Protein AF-A0A932L7X3-F1 (afdb_monomer_lite)

Secondary structure (DSSP, 8-state):
---PPPHHHHHHHHHHTTSSPEEEE-TTT--EEEE--HHHHHHHGGGT------GGGGHHHHHHHHHHTTTTSGGGGGGT----

pLDDT: mean 84.78, std 9.35, range [53.34, 95.81]

Sequence (84 aa):
METKLTEEQRQALHAANDTGPVSLVDPETNTAYVLLRADIYDRVKPLFDDEPFDIRETYAAQEQVARAAGWDDPEMDVYNDYDA

Radius of gyration: 25.17 Å; chains: 1; bounding box: 66×30×50 Å

Structure (mmCIF, N/CA/C/O backbone):
data_AF-A0A932L7X3-F1
#
_entry.id   AF-A0A932L7X3-F1
#
loop_
_atom_site.group_PDB
_atom_site.id
_atom_site.type_symbol
_atom_site.label_atom_id
_atom_site.label_alt_id
_atom_site.label_comp_id
_atom_site.label_asym_id
_atom_site.label_entity_id
_atom_site.label_seq_id
_atom_site.pdbx_PDB_ins_code
_atom_site.Cartn_x
_atom_site.Cartn_y
_atom_site.Cartn_z
_atom_site.occupancy
_atom_site.B_iso_or_equiv
_atom_site.auth_seq_id
_atom_site.auth_comp_id
_atom_site.auth_asym_id
_atom_site.auth_atom_id
_atom_site.pdbx_PDB_model_num
ATOM 1 N N . MET A 1 1 ? -16.468 -8.914 -1.444 1.00 53.34 1 MET A N 1
ATOM 2 C CA . MET A 1 1 ? -17.544 -8.424 -0.554 1.00 53.34 1 MET A CA 1
ATOM 3 C C . MET A 1 1 ? -17.230 -6.979 -0.236 1.00 53.34 1 MET A C 1
ATOM 5 O O . MET A 1 1 ? -16.096 -6.713 0.130 1.00 53.34 1 MET A O 1
ATOM 9 N N . GLU A 1 2 ? -18.186 -6.072 -0.415 1.00 72.94 2 GLU A N 1
ATOM 10 C CA . GLU A 1 2 ? -18.027 -4.659 -0.056 1.00 72.94 2 GLU A CA 1
ATOM 11 C C . GLU A 1 2 ? -18.825 -4.376 1.216 1.00 72.94 2 GLU A C 1
ATOM 13 O O . GLU A 1 2 ? -20.027 -4.644 1.275 1.00 72.94 2 GLU A O 1
ATOM 18 N N . THR A 1 3 ? -18.151 -3.843 2.232 1.00 86.56 3 THR A N 1
ATOM 19 C CA . THR A 1 3 ? -18.768 -3.436 3.497 1.00 86.56 3 THR A CA 1
ATOM 20 C C . THR A 1 3 ? -18.822 -1.916 3.537 1.00 86.56 3 THR A C 1
ATOM 22 O O . THR A 1 3 ? -17.839 -1.245 3.231 1.00 86.56 3 THR A O 1
ATOM 25 N N . LYS A 1 4 ? -19.979 -1.357 3.898 1.00 90.12 4 LYS A N 1
ATOM 26 C CA . LYS A 1 4 ? -20.132 0.095 4.043 1.00 90.12 4 LYS A CA 1
ATOM 27 C C . LYS A 1 4 ? -19.502 0.564 5.352 1.00 90.12 4 LYS A C 1
ATOM 29 O O . LYS A 1 4 ? -19.605 -0.129 6.361 1.00 90.12 4 LYS A O 1
ATOM 34 N N . LEU A 1 5 ? -18.903 1.755 5.329 1.00 88.12 5 LEU A N 1
ATOM 35 C CA . LEU A 1 5 ? -18.387 2.407 6.532 1.00 88.12 5 LEU A CA 1
ATOM 36 C C . LEU A 1 5 ? -19.509 2.636 7.546 1.00 88.12 5 LEU A C 1
ATOM 38 O O . LEU A 1 5 ? -20.628 3.004 7.173 1.00 88.12 5 LEU A O 1
ATOM 42 N N . THR A 1 6 ? -19.187 2.463 8.825 1.00 92.56 6 THR A N 1
ATOM 43 C CA . THR A 1 6 ? -20.063 2.911 9.909 1.00 92.56 6 THR A CA 1
ATOM 44 C C . THR A 1 6 ? -20.047 4.436 10.004 1.00 92.56 6 THR A C 1
ATOM 46 O O . THR A 1 6 ? -19.156 5.109 9.479 1.00 92.56 6 THR A O 1
ATOM 49 N N . GLU A 1 7 ? -21.034 5.005 10.693 1.00 90.75 7 GLU A N 1
ATOM 50 C CA . GLU A 1 7 ? -21.102 6.455 10.892 1.00 90.75 7 GLU A CA 1
ATOM 51 C C . GLU A 1 7 ? -19.888 6.989 11.668 1.00 90.75 7 GLU A C 1
ATOM 53 O O . GLU A 1 7 ? -19.327 8.016 11.294 1.00 90.75 7 GLU A O 1
ATOM 58 N N . GLU A 1 8 ? -19.419 6.262 12.683 1.00 89.62 8 GLU A N 1
ATOM 59 C CA . GLU A 1 8 ? -18.220 6.620 13.452 1.00 89.62 8 GLU A CA 1
ATOM 60 C C . GLU A 1 8 ? -16.961 6.640 12.574 1.00 89.62 8 GLU A C 1
ATOM 62 O O . GLU A 1 8 ? -16.179 7.588 12.626 1.00 89.62 8 GLU A O 1
ATOM 67 N N . GLN A 1 9 ? -16.791 5.641 11.700 1.00 88.25 9 GLN A N 1
ATOM 68 C CA . GLN A 1 9 ? -15.670 5.588 10.757 1.00 88.25 9 GLN A CA 1
ATOM 69 C C . GLN A 1 9 ? -15.737 6.731 9.738 1.00 88.25 9 GLN A C 1
ATOM 71 O O . GLN A 1 9 ? -14.720 7.352 9.424 1.00 88.25 9 GLN A O 1
ATOM 76 N N . ARG A 1 10 ? -16.941 7.045 9.244 1.00 88.88 10 ARG A N 1
ATOM 77 C CA . ARG A 1 10 ? -17.169 8.174 8.337 1.00 88.88 10 ARG A CA 1
ATOM 78 C C . ARG A 1 10 ? -16.807 9.501 9.007 1.00 88.88 10 ARG A C 1
ATOM 80 O O . ARG A 1 10 ? -16.127 10.324 8.398 1.00 88.88 10 ARG A O 1
ATOM 87 N N . GLN A 1 11 ? -17.223 9.708 10.256 1.00 88.38 11 GLN A N 1
ATOM 88 C CA . GLN A 1 11 ? -16.883 10.903 11.030 1.00 88.38 11 GLN A CA 1
ATOM 89 C C . GLN A 1 11 ? -15.382 11.005 11.301 1.00 88.38 11 GLN A C 1
ATOM 91 O O . GLN A 1 11 ? -14.820 12.081 11.116 1.00 88.38 11 GLN A O 1
ATOM 96 N N . ALA A 1 12 ? -14.722 9.904 11.669 1.00 86.75 12 ALA A N 1
ATOM 97 C CA . ALA A 1 12 ? -13.276 9.871 11.878 1.00 86.75 12 ALA A CA 1
ATOM 98 C C . ALA A 1 12 ? -12.503 10.253 10.604 1.00 86.75 12 ALA A C 1
ATOM 100 O O . ALA A 1 12 ? -11.568 11.048 10.670 1.00 86.75 12 ALA A O 1
ATOM 101 N N . LEU A 1 13 ? -12.935 9.766 9.435 1.00 85.69 13 LEU A N 1
ATOM 102 C CA . LEU A 1 13 ? -12.352 10.151 8.145 1.00 85.69 13 LEU A CA 1
ATOM 103 C C . LEU A 1 13 ? -12.546 11.634 7.821 1.00 85.69 13 LEU A C 1
ATOM 105 O O . LEU A 1 13 ? -11.616 12.285 7.354 1.00 85.69 13 LEU A O 1
ATOM 109 N N . HIS A 1 14 ? -13.736 12.180 8.079 1.00 84.50 14 HIS A N 1
ATOM 110 C CA . HIS A 1 14 ? -13.986 13.609 7.890 1.00 84.50 14 HIS A CA 1
ATOM 111 C C . HIS A 1 14 ? -13.180 14.465 8.870 1.00 84.50 14 HIS A C 1
ATOM 113 O O . HIS A 1 14 ? -12.640 15.490 8.477 1.00 84.50 14 HIS A O 1
ATOM 119 N N . ALA A 1 15 ? -13.062 14.052 10.133 1.00 84.00 15 ALA A N 1
ATOM 120 C CA . ALA A 1 15 ? -12.256 14.757 11.125 1.00 84.00 15 ALA A CA 1
ATOM 121 C C . ALA A 1 15 ? -10.765 14.736 10.761 1.00 84.00 15 ALA A C 1
ATOM 123 O O . ALA A 1 15 ? -10.071 15.731 10.965 1.00 84.00 15 ALA A O 1
ATOM 124 N N . ALA A 1 16 ? -10.292 13.631 10.178 1.00 79.12 16 ALA A N 1
ATOM 125 C CA . ALA A 1 16 ? -8.922 13.502 9.712 1.00 79.12 16 ALA A CA 1
ATOM 126 C C . ALA A 1 16 ? -8.593 14.426 8.528 1.00 79.12 16 ALA A C 1
ATOM 128 O O . ALA A 1 16 ? -7.416 14.701 8.353 1.00 79.12 16 ALA A O 1
ATOM 129 N N . ASN A 1 17 ? -9.566 14.937 7.753 1.00 66.75 17 ASN A N 1
ATOM 130 C CA . ASN A 1 17 ? -9.413 16.047 6.785 1.00 66.75 17 ASN A CA 1
ATOM 131 C C . ASN A 1 17 ? -8.046 16.094 6.051 1.00 66.75 17 ASN A C 1
ATOM 133 O O . ASN A 1 17 ? -7.322 17.085 6.124 1.00 66.75 17 ASN A O 1
ATOM 137 N N . ASP A 1 18 ? -7.657 14.995 5.394 1.00 65.31 18 ASP A N 1
ATOM 138 C CA . ASP A 1 18 ? -6.371 14.824 4.682 1.00 65.31 18 ASP A CA 1
ATOM 139 C C . ASP A 1 18 ? -5.081 14.997 5.526 1.00 65.31 18 ASP A C 1
ATOM 141 O O . ASP A 1 18 ? -3.976 14.946 4.990 1.00 65.31 18 ASP A O 1
ATOM 145 N N . THR A 1 19 ? -5.176 15.143 6.850 1.00 66.50 19 THR A N 1
ATOM 146 C CA . THR A 1 19 ? -4.016 15.246 7.756 1.00 66.50 19 THR A CA 1
ATOM 147 C C . THR A 1 19 ? -3.351 13.908 8.066 1.00 66.50 19 THR A C 1
ATOM 149 O O . THR A 1 19 ? -2.207 13.896 8.522 1.00 66.50 19 THR A O 1
ATOM 152 N N . GLY A 1 20 ? -4.007 12.778 7.789 1.00 68.62 20 GLY A N 1
ATOM 153 C CA . GLY A 1 20 ? -3.371 11.473 7.937 1.00 68.62 20 GLY A CA 1
ATOM 154 C C . GLY A 1 20 ? -4.309 10.270 7.828 1.00 68.62 20 GLY A C 1
ATOM 155 O O . GLY A 1 20 ? -5.523 10.427 7.679 1.00 68.62 20 GLY A O 1
ATOM 156 N N . PRO A 1 21 ? -3.738 9.054 7.882 1.00 79.81 21 PRO A N 1
ATOM 157 C CA . PRO A 1 21 ? -4.502 7.813 7.900 1.00 79.81 21 PRO A CA 1
ATOM 158 C C . PRO A 1 21 ? -5.342 7.671 9.179 1.00 79.81 21 PRO A C 1
ATOM 160 O O . PRO A 1 21 ? -4.913 8.067 10.262 1.00 79.81 21 PRO A O 1
ATOM 163 N N . VAL A 1 22 ? -6.520 7.051 9.066 1.00 88.94 22 VAL A N 1
ATOM 164 C CA . VAL A 1 22 ? -7.355 6.692 10.225 1.00 88.94 22 VAL A CA 1
ATOM 165 C C . VAL A 1 22 ? -6.996 5.281 10.676 1.00 88.94 22 VAL A C 1
ATOM 167 O O . VAL A 1 22 ? -7.098 4.343 9.888 1.00 88.94 22 VAL A O 1
ATOM 170 N N . SER A 1 23 ? -6.614 5.118 11.941 1.00 89.38 23 SER A N 1
ATOM 171 C CA . SER A 1 23 ? -6.360 3.800 12.529 1.00 89.38 23 SER A CA 1
ATOM 172 C C . SER A 1 23 ? -7.611 3.256 13.214 1.00 89.38 23 SER A C 1
ATOM 174 O O . SER A 1 23 ? -8.251 3.949 14.002 1.00 89.38 23 SER A O 1
ATOM 176 N N . LEU A 1 24 ? -7.941 2.002 12.932 1.00 90.88 24 LEU A N 1
ATOM 177 C CA . LEU A 1 24 ? -8.974 1.225 13.603 1.00 90.88 24 LEU A CA 1
ATOM 178 C C . LEU A 1 24 ? -8.295 0.180 14.481 1.00 90.88 24 LEU A C 1
ATOM 180 O O . LEU A 1 24 ? -7.345 -0.456 14.042 1.00 90.88 24 LEU A O 1
ATOM 184 N N . VAL A 1 25 ? -8.776 -0.020 15.702 1.00 9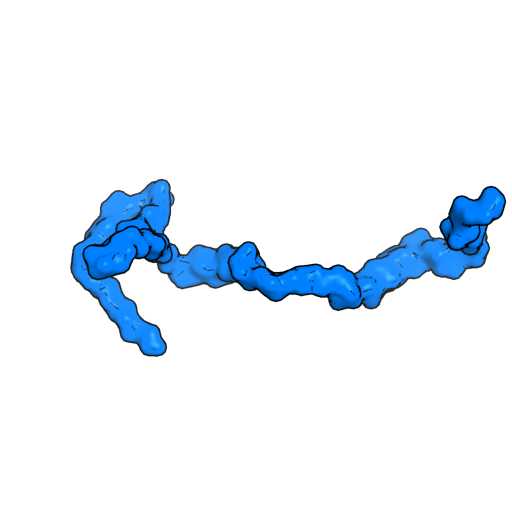3.19 25 VAL A N 1
ATOM 185 C CA . VAL A 1 25 ? -8.271 -1.079 16.583 1.00 93.19 25 VAL A CA 1
ATOM 186 C C . VAL A 1 25 ? -9.365 -2.118 16.732 1.00 93.19 25 VAL A C 1
ATOM 188 O O . VAL A 1 25 ? -10.486 -1.777 17.106 1.00 93.19 25 VAL A O 1
ATOM 191 N N . ASP A 1 26 ? -9.045 -3.370 16.424 1.00 92.38 26 ASP A N 1
ATOM 192 C CA . ASP A 1 26 ? -9.912 -4.492 16.763 1.00 92.38 26 ASP A CA 1
ATOM 193 C C . ASP A 1 26 ? -9.855 -4.710 18.285 1.00 92.38 26 ASP A C 1
ATOM 195 O O . ASP A 1 26 ? -8.784 -5.030 18.805 1.00 92.38 26 ASP A O 1
ATOM 199 N N . PRO A 1 27 ? -10.963 -4.526 19.023 1.00 91.19 27 PRO A N 1
ATOM 200 C CA . PRO A 1 27 ? -10.962 -4.650 20.476 1.00 91.19 27 PRO A CA 1
ATOM 201 C C . PRO A 1 27 ? -10.727 -6.084 20.969 1.00 91.19 27 PRO A C 1
ATOM 203 O O . PRO A 1 27 ? -10.317 -6.252 22.116 1.00 91.19 27 PRO A O 1
ATOM 206 N N . GLU A 1 28 ? -10.974 -7.112 20.149 1.00 95.56 28 GLU A N 1
ATOM 207 C CA . GLU A 1 28 ? -10.772 -8.508 20.555 1.00 95.56 28 GLU A CA 1
ATOM 208 C C . GLU A 1 28 ? -9.302 -8.921 20.450 1.00 95.56 28 GLU A C 1
ATOM 210 O O . GLU A 1 28 ? -8.768 -9.574 21.348 1.00 95.56 28 GLU A O 1
ATOM 215 N N . THR A 1 29 ? -8.631 -8.521 19.368 1.00 95.81 29 THR A N 1
ATOM 216 C CA . THR A 1 29 ? -7.231 -8.896 19.105 1.00 95.81 29 THR A CA 1
ATOM 217 C C . THR A 1 29 ? -6.224 -7.805 19.462 1.00 95.81 29 THR A C 1
ATOM 219 O O . THR A 1 29 ? -5.020 -8.057 19.464 1.00 95.81 29 THR A O 1
ATOM 222 N N . ASN A 1 30 ? -6.698 -6.592 19.761 1.00 93.19 30 ASN A N 1
ATOM 223 C CA . ASN A 1 30 ? -5.898 -5.375 19.912 1.00 93.19 30 ASN A CA 1
ATOM 224 C C . ASN A 1 30 ? -5.018 -5.065 18.681 1.00 93.19 30 ASN A C 1
ATOM 226 O O . ASN A 1 30 ? -4.002 -4.373 18.781 1.00 93.19 30 ASN A O 1
ATOM 230 N N . THR A 1 31 ? -5.396 -5.589 17.511 1.00 94.69 31 THR A N 1
ATOM 231 C CA . THR A 1 31 ? -4.682 -5.367 16.252 1.00 94.69 31 THR A CA 1
ATOM 232 C C . THR A 1 31 ? -5.095 -4.027 15.661 1.00 94.69 31 THR A C 1
ATOM 234 O O . THR A 1 31 ? -6.285 -3.735 15.526 1.00 94.69 31 THR A O 1
ATOM 237 N N . ALA A 1 32 ? -4.111 -3.214 15.283 1.00 93.38 32 ALA A N 1
ATOM 238 C CA . ALA A 1 32 ? -4.346 -1.951 14.601 1.00 93.38 32 ALA A CA 1
ATOM 239 C C . ALA A 1 32 ? -4.394 -2.152 13.078 1.00 93.38 32 ALA A C 1
ATOM 241 O O . ALA A 1 32 ? -3.469 -2.697 12.478 1.00 93.38 32 ALA A O 1
ATOM 242 N N . TYR A 1 33 ? -5.454 -1.653 12.457 1.00 91.62 33 TYR A N 1
ATOM 243 C CA . TYR A 1 33 ? -5.663 -1.578 11.018 1.00 91.62 33 TYR A CA 1
ATOM 244 C C . TYR A 1 33 ? -5.634 -0.122 10.574 1.00 91.62 33 TYR A C 1
ATOM 246 O O . TYR A 1 33 ? -6.080 0.763 11.299 1.00 91.62 33 TYR A O 1
ATOM 254 N N . VAL A 1 34 ? -5.151 0.135 9.362 1.00 90.06 34 VAL A N 1
ATOM 255 C CA . VAL A 1 34 ? -5.119 1.483 8.789 1.00 90.06 34 VAL A CA 1
ATOM 256 C C . VAL A 1 34 ? -6.126 1.579 7.652 1.00 90.06 34 VAL A C 1
ATOM 258 O O . VAL A 1 34 ? -6.085 0.790 6.710 1.00 90.06 34 VAL A O 1
ATOM 261 N N . LEU A 1 35 ? -7.025 2.558 7.732 1.00 88.88 35 LEU A N 1
ATOM 262 C CA . LEU A 1 35 ? -8.000 2.841 6.693 1.00 88.88 35 LEU A CA 1
ATOM 263 C C . LEU A 1 35 ? -7.421 3.848 5.693 1.00 88.88 35 LEU A C 1
ATOM 265 O O . LEU A 1 35 ? -7.069 4.975 6.052 1.00 88.88 35 LEU A O 1
ATOM 269 N N . LEU A 1 36 ? -7.354 3.440 4.429 1.00 85.75 36 LEU A N 1
ATOM 270 C CA . LEU A 1 36 ? -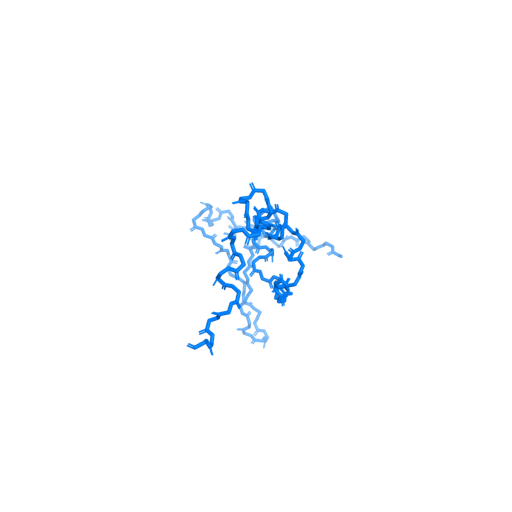6.896 4.261 3.312 1.00 85.75 36 LEU A CA 1
ATOM 271 C C . LEU A 1 36 ? -8.001 4.369 2.265 1.00 85.75 36 LEU A C 1
ATOM 273 O O . LEU A 1 36 ? -8.822 3.464 2.109 1.00 85.75 36 LEU A O 1
ATOM 277 N N . ARG A 1 37 ? -8.003 5.471 1.511 1.00 86.31 37 ARG A N 1
ATOM 278 C CA . ARG A 1 37 ? -8.807 5.543 0.289 1.00 86.31 37 ARG A CA 1
ATOM 279 C C . ARG A 1 37 ? -8.291 4.517 -0.720 1.00 86.31 37 ARG A C 1
ATOM 281 O O . ARG A 1 37 ? -7.085 4.280 -0.791 1.00 86.31 37 ARG A O 1
ATOM 2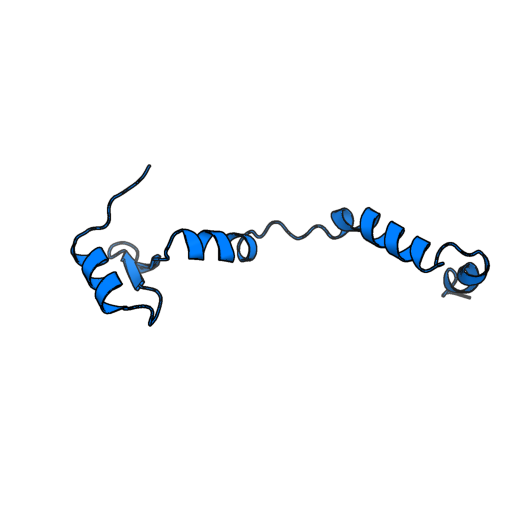88 N N . ALA A 1 38 ? -9.198 3.946 -1.509 1.00 88.44 38 ALA A N 1
ATOM 289 C CA . ALA A 1 38 ? -8.860 2.910 -2.484 1.00 88.44 38 ALA A CA 1
ATOM 290 C C . ALA A 1 38 ? -7.808 3.384 -3.504 1.00 88.44 38 ALA A C 1
ATOM 292 O O . A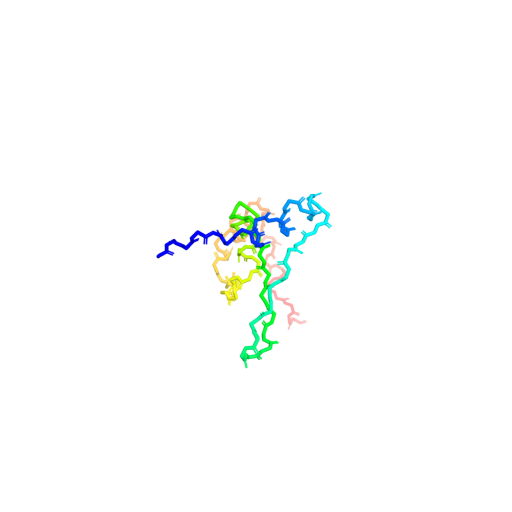LA A 1 38 ? -6.848 2.671 -3.762 1.00 88.44 38 ALA A O 1
ATOM 293 N N . ASP A 1 39 ? -7.915 4.626 -3.987 1.00 89.44 39 ASP A N 1
ATOM 294 C CA . ASP A 1 39 ? -6.950 5.231 -4.914 1.00 89.44 39 ASP A CA 1
ATOM 295 C C . ASP A 1 39 ? -5.535 5.344 -4.322 1.00 89.44 39 ASP A C 1
ATOM 297 O O . ASP A 1 39 ? -4.542 5.166 -5.025 1.00 89.44 39 ASP A O 1
ATOM 301 N N . ILE A 1 40 ? -5.426 5.636 -3.022 1.00 87.12 40 ILE A N 1
ATOM 302 C CA . ILE A 1 40 ? -4.142 5.647 -2.315 1.00 87.12 40 ILE A CA 1
ATOM 303 C C . ILE A 1 40 ? -3.631 4.221 -2.144 1.00 87.12 40 ILE A C 1
ATOM 305 O O . ILE A 1 40 ? -2.463 3.977 -2.435 1.00 87.12 40 ILE A O 1
ATOM 309 N N . TYR A 1 41 ? -4.485 3.299 -1.690 1.00 88.25 41 TYR A N 1
ATOM 310 C CA . TYR A 1 41 ? -4.120 1.897 -1.503 1.00 88.25 41 TYR A CA 1
ATOM 311 C C . TYR A 1 41 ? -3.563 1.291 -2.793 1.00 88.25 41 TYR A C 1
ATOM 313 O O . TYR A 1 41 ? -2.460 0.759 -2.770 1.00 88.25 41 TYR A O 1
ATOM 321 N N . ASP A 1 42 ? -4.244 1.459 -3.926 1.00 89.25 42 ASP A N 1
ATOM 322 C CA . ASP A 1 42 ? -3.804 0.912 -5.213 1.00 89.25 42 ASP A CA 1
ATOM 323 C C . ASP A 1 42 ? -2.438 1.460 -5.654 1.00 89.25 42 ASP A C 1
ATOM 325 O O . ASP A 1 42 ? -1.655 0.750 -6.281 1.00 89.25 42 ASP A O 1
ATOM 329 N N . ARG A 1 43 ? -2.108 2.706 -5.287 1.00 88.19 43 ARG A N 1
ATOM 330 C CA . A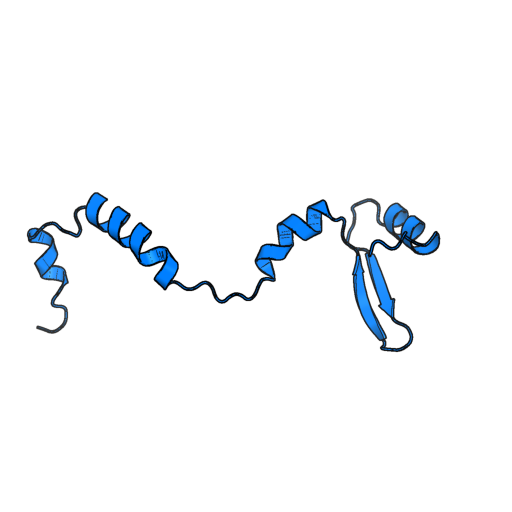RG A 1 43 ? -0.796 3.309 -5.573 1.00 88.19 43 ARG A CA 1
ATOM 331 C C . ARG A 1 43 ? 0.329 2.741 -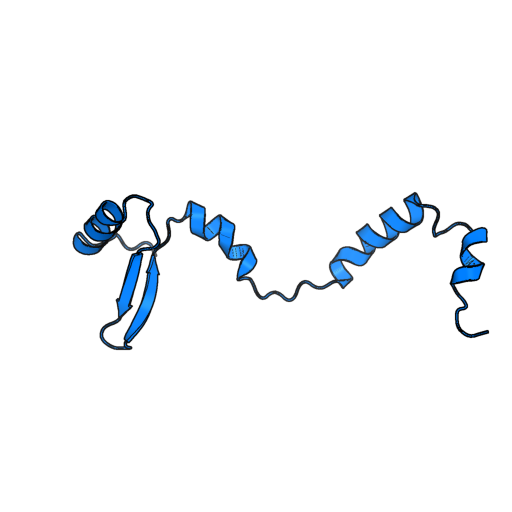4.716 1.00 88.19 43 ARG A C 1
ATOM 333 O O . ARG A 1 43 ? 1.466 2.718 -5.176 1.00 88.19 43 ARG A O 1
ATOM 340 N N . VAL A 1 44 ? 0.041 2.355 -3.472 1.00 86.62 44 VAL A N 1
ATOM 341 C CA . VAL A 1 44 ? 1.055 1.849 -2.531 1.00 86.62 44 VAL A CA 1
ATOM 342 C C . VAL A 1 44 ? 1.105 0.329 -2.475 1.00 86.62 44 VAL A C 1
ATOM 344 O O . VAL A 1 44 ? 2.127 -0.210 -2.076 1.00 86.62 44 VAL A O 1
ATOM 347 N N . LYS A 1 45 ? 0.048 -0.365 -2.906 1.00 87.44 45 LYS A N 1
ATOM 348 C CA . LYS A 1 45 ? -0.046 -1.826 -2.945 1.00 87.44 45 LYS A CA 1
ATOM 349 C C . LYS A 1 45 ? 1.193 -2.489 -3.573 1.00 87.44 45 LYS A C 1
ATOM 351 O O . LYS A 1 45 ? 1.722 -3.383 -2.922 1.00 87.44 45 LYS A O 1
ATOM 356 N N . PRO A 1 46 ? 1.733 -2.027 -4.720 1.00 85.19 46 PRO A N 1
ATOM 357 C CA . PRO A 1 46 ? 2.923 -2.643 -5.312 1.00 85.19 46 PRO A CA 1
ATOM 358 C C . PRO A 1 46 ? 4.184 -2.550 -4.441 1.00 85.19 46 PRO A C 1
ATOM 360 O O . PRO A 1 46 ? 5.128 -3.290 -4.666 1.00 85.19 46 PRO A O 1
ATOM 363 N N . LEU A 1 47 ? 4.229 -1.638 -3.460 1.00 83.62 47 LEU A N 1
ATOM 364 C CA . LEU A 1 47 ? 5.346 -1.532 -2.511 1.00 83.62 47 LEU A CA 1
ATOM 365 C C . LEU A 1 47 ? 5.307 -2.623 -1.433 1.00 83.62 47 LEU A C 1
ATOM 367 O O . LEU A 1 47 ? 6.304 -2.830 -0.751 1.00 83.62 47 LEU A O 1
ATOM 371 N N . PHE A 1 48 ? 4.145 -3.251 -1.241 1.00 80.56 48 PHE A N 1
ATOM 372 C CA . PHE A 1 48 ? 3.912 -4.317 -0.267 1.00 80.56 48 PHE A CA 1
ATOM 373 C C . PHE A 1 48 ? 3.808 -5.696 -0.920 1.00 80.56 48 PHE A C 1
ATOM 375 O O . PHE A 1 48 ? 3.763 -6.695 -0.205 1.00 80.56 48 PHE A O 1
ATOM 382 N N . ASP A 1 49 ? 3.720 -5.756 -2.251 1.00 75.06 49 ASP A N 1
ATOM 383 C CA . ASP A 1 49 ? 3.818 -7.012 -2.979 1.00 75.06 49 ASP A CA 1
ATOM 384 C C . ASP A 1 49 ? 5.273 -7.498 -2.853 1.00 75.06 49 ASP A C 1
ATOM 386 O O . ASP A 1 49 ? 6.152 -7.122 -3.622 1.00 75.06 49 ASP A O 1
ATOM 390 N N . ASP A 1 50 ? 5.518 -8.332 -1.838 1.00 62.25 50 ASP A N 1
ATOM 391 C CA . ASP A 1 50 ? 6.766 -9.064 -1.584 1.00 62.25 50 ASP A CA 1
ATOM 392 C C . ASP A 1 50 ? 7.024 -10.152 -2.645 1.00 62.25 50 ASP A C 1
ATOM 394 O O . ASP A 1 50 ? 7.688 -11.148 -2.349 1.00 62.25 50 ASP A O 1
ATOM 398 N N . GLU A 1 51 ? 6.502 -10.031 -3.875 1.00 66.06 51 GLU A N 1
ATOM 399 C CA . GLU A 1 51 ? 7.076 -10.833 -4.952 1.00 66.06 51 GLU A CA 1
ATOM 400 C C . GLU A 1 51 ? 8.527 -10.369 -5.066 1.00 66.06 51 GLU A C 1
ATOM 402 O O . GLU A 1 51 ? 8.772 -9.203 -5.395 1.00 66.06 51 GLU A O 1
ATOM 407 N N . PRO A 1 52 ? 9.500 -11.226 -4.696 1.00 67.25 52 PRO A N 1
ATOM 408 C CA . PRO A 1 52 ? 10.882 -10.818 -4.741 1.00 67.25 52 PRO A CA 1
ATOM 409 C C . PRO A 1 52 ? 11.139 -10.457 -6.189 1.00 67.25 52 PRO A C 1
ATOM 411 O O . PRO A 1 52 ? 11.005 -11.319 -7.055 1.00 67.25 52 PRO A O 1
ATOM 414 N N . PHE A 1 53 ? 11.451 -9.183 -6.432 1.00 72.38 53 PHE A N 1
ATOM 415 C CA . PHE A 1 53 ? 11.810 -8.707 -7.754 1.00 72.38 53 PHE A CA 1
ATOM 416 C C . PHE A 1 53 ? 12.867 -9.655 -8.310 1.00 72.38 53 PHE A C 1
ATOM 418 O O . PHE A 1 53 ? 14.005 -9.706 -7.827 1.00 72.38 53 PHE A O 1
ATOM 425 N N . ASP A 1 54 ? 12.459 -10.466 -9.279 1.00 82.56 54 ASP A N 1
ATOM 426 C CA . ASP A 1 54 ? 13.347 -11.441 -9.857 1.00 82.56 54 ASP A CA 1
ATOM 427 C C . ASP A 1 54 ? 14.196 -10.704 -10.879 1.00 82.56 54 ASP A C 1
ATOM 429 O O . ASP A 1 54 ? 13.778 -10.451 -12.006 1.00 82.56 54 ASP A O 1
ATOM 433 N N . ILE A 1 55 ? 15.418 -10.350 -10.480 1.00 84.06 55 ILE A N 1
ATOM 434 C CA . ILE A 1 55 ? 16.378 -9.659 -11.346 1.00 84.06 55 ILE A CA 1
ATOM 435 C C . ILE A 1 55 ? 16.522 -10.346 -12.717 1.00 84.06 55 ILE A C 1
ATOM 437 O O . ILE A 1 55 ? 16.765 -9.662 -13.714 1.00 84.06 55 ILE A O 1
ATOM 441 N N . ARG A 1 56 ? 16.305 -11.670 -12.795 1.00 89.00 56 ARG A N 1
ATOM 442 C CA . ARG A 1 56 ? 16.361 -12.450 -14.040 1.00 89.00 56 ARG A CA 1
ATOM 443 C C . ARG A 1 56 ? 15.309 -12.006 -15.057 1.00 89.00 56 ARG A C 1
ATOM 445 O O . ARG A 1 56 ? 15.570 -12.087 -16.255 1.00 89.00 56 ARG A O 1
ATOM 452 N N . GLU A 1 57 ? 14.171 -11.472 -14.615 1.00 87.94 57 GLU A N 1
ATOM 453 C CA . GLU A 1 57 ? 13.135 -10.906 -15.492 1.00 87.94 57 GLU A CA 1
ATOM 454 C C . GLU A 1 57 ? 13.629 -9.667 -16.253 1.00 87.94 57 GLU A C 1
ATOM 456 O O . GLU A 1 57 ? 13.103 -9.338 -17.316 1.00 87.94 57 GLU A O 1
ATOM 461 N N . THR A 1 58 ? 14.682 -8.999 -15.765 1.00 91.50 58 THR A N 1
ATOM 462 C CA . THR A 1 58 ? 15.247 -7.803 -16.414 1.00 91.50 58 THR A CA 1
ATOM 463 C C . THR A 1 58 ? 16.416 -8.075 -17.353 1.00 91.50 58 THR A C 1
ATOM 465 O O . THR A 1 58 ? 16.815 -7.169 -18.085 1.00 91.50 58 THR A O 1
ATOM 468 N N . TYR A 1 59 ? 16.947 -9.300 -17.397 1.00 93.00 59 TYR A N 1
ATOM 469 C CA . TYR A 1 59 ? 18.154 -9.616 -18.173 1.00 93.00 59 TYR A CA 1
ATOM 470 C C . TYR A 1 59 ? 18.002 -9.324 -19.664 1.00 93.00 59 TYR A C 1
ATOM 472 O O . TYR A 1 59 ? 18.919 -8.779 -20.267 1.00 93.00 59 TYR A O 1
ATOM 480 N N . ALA A 1 60 ? 16.830 -9.588 -20.247 1.00 93.44 60 ALA A N 1
ATOM 481 C CA . ALA A 1 60 ? 16.582 -9.275 -21.654 1.00 93.44 60 ALA A CA 1
ATOM 482 C C . ALA A 1 60 ? 16.686 -7.764 -21.943 1.00 93.44 60 ALA A C 1
ATOM 484 O O . ALA A 1 60 ? 17.275 -7.355 -22.942 1.00 93.44 60 ALA A O 1
ATOM 485 N N . ALA A 1 61 ? 16.152 -6.924 -21.050 1.00 93.56 61 ALA A N 1
ATOM 486 C CA . ALA A 1 61 ? 16.237 -5.471 -21.183 1.00 93.56 61 ALA A CA 1
ATOM 487 C C . ALA A 1 61 ? 17.669 -4.965 -20.946 1.00 93.56 61 ALA A C 1
ATOM 489 O O . ALA A 1 61 ? 18.148 -4.094 -21.670 1.00 93.56 61 ALA A O 1
ATOM 490 N N . GLN A 1 62 ? 18.368 -5.530 -19.959 1.00 94.06 62 GLN A N 1
ATOM 491 C CA . GLN A 1 62 ? 19.763 -5.200 -19.666 1.00 94.06 62 GLN A CA 1
ATOM 492 C C . GLN A 1 62 ? 20.686 -5.562 -20.833 1.00 94.06 62 GLN A C 1
ATOM 494 O O . GLN A 1 62 ? 21.492 -4.733 -21.243 1.00 94.06 62 GLN A O 1
ATOM 499 N N . GLU A 1 63 ? 20.528 -6.753 -21.413 1.00 91.94 63 GLU A N 1
ATOM 500 C CA . GLU A 1 63 ? 21.289 -7.200 -22.581 1.00 91.94 63 GLU A CA 1
ATOM 501 C C . GLU A 1 63 ? 21.037 -6.294 -23.790 1.00 91.94 63 GLU A C 1
ATOM 503 O O . GLU A 1 63 ? 21.980 -5.882 -24.464 1.00 91.94 63 GLU A O 1
ATOM 508 N N . GLN A 1 64 ? 19.779 -5.917 -24.044 1.00 94.44 64 GLN A N 1
ATOM 509 C CA . GLN A 1 64 ? 19.448 -4.999 -25.131 1.00 94.44 64 GLN A CA 1
ATOM 510 C C . GLN A 1 64 ? 20.152 -3.643 -24.971 1.00 94.44 64 GLN A C 1
ATOM 512 O O . GLN A 1 64 ? 20.688 -3.112 -25.944 1.00 94.44 64 GLN A O 1
ATOM 517 N N . VAL A 1 65 ? 20.157 -3.084 -23.758 1.00 94.94 65 VAL A N 1
ATOM 518 C CA . VAL A 1 65 ? 20.836 -1.813 -23.462 1.00 94.94 65 VAL A CA 1
ATOM 519 C C . VAL A 1 65 ? 22.353 -1.960 -23.568 1.00 94.94 65 VAL A C 1
ATOM 521 O O . VAL A 1 65 ? 22.997 -1.089 -24.147 1.00 94.94 65 VAL A O 1
ATOM 524 N N . ALA A 1 66 ? 22.920 -3.058 -23.065 1.00 90.81 66 ALA A N 1
ATOM 525 C CA . ALA A 1 66 ? 24.351 -3.335 -23.146 1.00 90.81 66 ALA A CA 1
ATOM 526 C C . ALA A 1 66 ? 24.821 -3.415 -24.608 1.00 90.81 66 ALA A C 1
ATOM 528 O O . ALA A 1 66 ? 25.748 -2.704 -24.991 1.00 90.81 66 ALA A O 1
ATOM 529 N N . ARG A 1 67 ? 24.121 -4.175 -25.461 1.00 89.12 67 ARG A N 1
ATOM 530 C CA . ARG A 1 67 ? 24.405 -4.230 -26.907 1.00 89.12 67 ARG A CA 1
ATOM 531 C C . ARG A 1 67 ? 24.269 -2.863 -27.574 1.00 89.12 67 ARG A C 1
ATOM 533 O O . ARG A 1 67 ? 25.140 -2.441 -28.320 1.00 89.12 67 ARG A O 1
ATOM 540 N N . ALA A 1 68 ? 23.206 -2.115 -27.267 1.00 91.94 68 ALA A N 1
ATOM 541 C CA . ALA A 1 68 ? 23.031 -0.763 -27.806 1.00 91.94 68 ALA A CA 1
ATOM 542 C C . ALA A 1 68 ? 24.151 0.207 -27.377 1.00 91.94 68 ALA A C 1
ATOM 544 O O . ALA A 1 68 ? 24.421 1.181 -28.076 1.00 91.94 68 ALA A O 1
ATOM 545 N N . ALA A 1 69 ? 24.798 -0.063 -26.242 1.00 90.06 69 ALA A N 1
ATOM 546 C CA . ALA A 1 69 ? 25.958 0.664 -25.747 1.00 90.06 69 ALA A CA 1
ATOM 547 C C . ALA A 1 69 ? 27.305 0.088 -26.236 1.00 90.06 69 ALA A C 1
ATOM 549 O O . ALA A 1 69 ? 28.346 0.564 -25.790 1.00 90.06 69 ALA A O 1
ATOM 550 N N . GLY A 1 70 ? 27.297 -0.897 -27.144 1.00 90.44 70 GLY A N 1
ATOM 551 C CA . GLY A 1 70 ? 28.496 -1.478 -27.757 1.00 90.44 70 GLY A CA 1
ATOM 552 C C . GLY A 1 70 ? 29.230 -2.492 -26.884 1.00 90.44 70 GLY A C 1
ATOM 553 O O . GLY A 1 70 ? 30.391 -2.781 -27.136 1.00 90.44 70 GLY A O 1
ATOM 554 N N . TRP A 1 71 ? 28.583 -3.039 -25.851 1.00 86.94 71 TRP A N 1
ATOM 555 C CA . TRP A 1 71 ? 29.196 -4.067 -24.999 1.00 86.94 71 TRP A CA 1
ATOM 556 C C . TRP A 1 71 ? 29.352 -5.425 -25.701 1.00 86.94 71 TRP A C 1
ATOM 558 O O . TRP A 1 71 ? 29.979 -6.317 -25.142 1.00 86.94 71 TRP A O 1
ATOM 568 N N . ASP A 1 72 ? 28.781 -5.592 -26.896 1.00 88.50 72 ASP A N 1
ATOM 569 C CA . ASP A 1 72 ? 28.984 -6.741 -27.784 1.00 88.50 72 ASP A CA 1
ATOM 570 C C . ASP A 1 72 ? 30.070 -6.510 -28.848 1.00 88.50 72 ASP A C 1
ATOM 572 O O . ASP A 1 72 ? 30.294 -7.382 -29.690 1.00 88.50 72 ASP A O 1
ATOM 576 N N . ASP A 1 73 ? 30.740 -5.352 -28.830 1.00 89.06 73 ASP A N 1
ATOM 577 C CA . ASP A 1 73 ? 31.892 -5.097 -29.690 1.00 89.06 73 ASP A CA 1
ATOM 578 C C . ASP A 1 73 ? 33.049 -6.038 -29.294 1.00 89.06 73 ASP A C 1
ATOM 580 O O . ASP A 1 73 ? 33.389 -6.101 -28.111 1.00 89.06 73 ASP A O 1
ATOM 584 N N . PRO A 1 74 ? 33.694 -6.742 -30.245 1.00 87.25 74 PRO A N 1
ATOM 585 C CA . PRO A 1 74 ? 34.878 -7.556 -29.965 1.00 87.25 74 PRO A CA 1
ATOM 586 C C . PRO A 1 74 ? 36.008 -6.806 -29.241 1.00 87.25 74 PRO A C 1
ATOM 588 O O . PRO A 1 74 ? 36.805 -7.420 -28.535 1.00 87.25 74 PRO A O 1
ATOM 591 N N . GLU A 1 75 ? 36.101 -5.480 -29.382 1.00 87.56 75 GLU A N 1
ATOM 592 C CA . GLU A 1 75 ? 37.055 -4.664 -28.620 1.00 87.56 75 GLU A CA 1
ATOM 593 C C . GLU A 1 75 ? 36.744 -4.613 -27.116 1.00 87.56 75 GLU A C 1
ATOM 595 O O . GLU A 1 75 ? 37.627 -4.280 -26.330 1.00 87.56 75 GLU A O 1
ATOM 600 N N . MET A 1 76 ? 35.527 -4.961 -26.692 1.00 84.50 76 MET A N 1
ATOM 601 C CA . MET A 1 76 ? 35.135 -5.046 -25.283 1.00 84.50 76 MET A CA 1
ATOM 602 C C . MET A 1 76 ? 35.474 -6.402 -24.651 1.00 84.50 76 MET A C 1
ATOM 604 O O . MET A 1 76 ? 35.465 -6.507 -23.424 1.00 84.50 76 MET A O 1
ATOM 608 N N . ASP A 1 77 ? 35.860 -7.412 -25.442 1.00 84.88 77 ASP A N 1
ATOM 609 C CA . ASP A 1 77 ? 36.181 -8.759 -24.942 1.00 84.88 77 ASP A CA 1
ATOM 610 C C . ASP A 1 77 ? 37.379 -8.781 -23.979 1.00 84.88 77 ASP A C 1
ATOM 612 O O . ASP A 1 77 ? 37.486 -9.672 -23.138 1.00 84.88 77 ASP A O 1
ATOM 616 N N . VAL A 1 78 ? 38.245 -7.762 -24.027 1.00 84.00 78 VAL A N 1
ATOM 617 C CA . VAL A 1 78 ? 39.336 -7.541 -23.054 1.00 84.00 78 VAL A CA 1
ATOM 618 C C . VAL A 1 78 ? 38.827 -7.436 -21.611 1.00 84.00 78 VAL A C 1
ATOM 620 O O . VAL A 1 78 ? 39.570 -7.747 -20.684 1.00 84.00 78 VAL A O 1
ATOM 623 N N . TYR A 1 79 ? 37.572 -7.033 -21.400 1.00 78.88 79 TYR A N 1
ATOM 624 C CA . TYR A 1 79 ? 36.964 -6.948 -20.072 1.00 78.88 79 TYR A CA 1
ATOM 625 C C . TYR A 1 79 ? 36.290 -8.251 -19.616 1.00 78.88 79 TYR A C 1
ATOM 627 O O . TYR A 1 79 ? 35.814 -8.307 -18.488 1.00 78.88 79 TYR A O 1
ATOM 635 N N . ASN A 1 80 ? 36.232 -9.299 -20.442 1.00 81.44 80 ASN A N 1
ATOM 636 C CA . ASN A 1 80 ? 35.607 -10.567 -20.047 1.00 81.44 80 ASN A CA 1
ATOM 637 C C . ASN A 1 80 ? 36.527 -11.429 -19.164 1.00 81.44 80 ASN A C 1
ATOM 639 O O . ASN A 1 80 ? 36.036 -12.209 -18.348 1.00 81.44 80 ASN A O 1
ATOM 643 N N . ASP A 1 81 ? 37.845 -11.241 -19.270 1.00 80.31 81 ASP A N 1
ATOM 644 C CA . ASP A 1 81 ? 38.854 -11.982 -18.512 1.00 80.31 81 ASP A CA 1
ATOM 645 C C . ASP A 1 81 ? 39.457 -11.111 -17.396 1.00 80.31 81 ASP A C 1
ATOM 647 O O . ASP A 1 81 ? 40.482 -10.454 -17.570 1.00 80.31 81 ASP A O 1
ATOM 651 N N . TYR A 1 82 ? 38.831 -11.115 -16.215 1.00 64.12 82 TYR A N 1
ATOM 652 C CA . TYR A 1 82 ? 39.355 -10.420 -15.025 1.00 64.12 82 TYR A CA 1
ATOM 653 C C . TYR A 1 82 ? 40.349 -11.253 -14.182 1.00 64.12 82 TYR A C 1
ATOM 655 O O . TYR A 1 82 ? 40.876 -10.730 -13.202 1.00 64.12 82 TYR A O 1
ATOM 663 N N . ASP A 1 83 ? 40.636 -12.506 -14.565 1.00 66.19 83 ASP A N 1
ATOM 664 C CA . ASP A 1 83 ? 41.449 -13.473 -13.795 1.00 66.19 83 ASP A CA 1
ATOM 665 C C . ASP A 1 83 ? 42.809 -13.844 -14.447 1.00 66.19 83 ASP A C 1
ATOM 667 O O . ASP A 1 83 ? 43.347 -14.925 -14.190 1.00 66.19 83 ASP A O 1
ATOM 671 N N . ALA A 1 84 ? 43.387 -12.980 -15.290 1.00 59.91 84 ALA A N 1
ATOM 672 C CA . ALA A 1 84 ? 44.732 -13.197 -15.855 1.00 59.91 84 ALA A CA 1
ATOM 673 C C . ALA A 1 84 ? 45.877 -12.807 -14.899 1.00 59.91 84 ALA A C 1
ATOM 675 O O . ALA A 1 84 ? 45.811 -11.713 -14.289 1.00 59.91 84 ALA A O 1
#

Foldseek 3Di:
DDDDDDPVRVVQVVVCVVVDWDWDADPVVRDIDTDDDPVVCVVCVVVVPPPPPDVVVCVVVVVVVCVVVVCVPPVVVVVVDPPD